Protein AF-0000000084346902 (afdb_homodimer)

Solvent-accessible surface area (backbone atoms only — not comparable to full-atom values): 10549 Å² total; per-residue (Å²): 130,85,75,79,67,75,72,71,77,75,80,56,71,73,58,71,68,55,58,54,92,77,58,87,75,77,81,64,86,83,64,49,58,59,56,34,37,52,50,20,46,51,29,42,52,50,26,44,55,51,41,53,58,50,30,73,76,42,55,73,70,57,20,53,52,44,49,55,30,43,53,30,46,51,52,21,38,53,28,43,49,53,45,36,40,68,70,54,59,76,126,131,84,76,78,68,75,71,70,78,73,79,55,71,74,57,70,66,57,58,53,92,77,60,87,76,76,81,65,87,83,64,49,59,59,58,33,36,52,50,22,45,51,29,42,52,50,24,44,56,51,42,54,58,50,31,74,76,42,56,73,70,56,19,54,53,45,50,56,29,44,52,29,47,52,53,21,38,56,29,42,49,52,44,37,41,68,71,54,59,77,126

Nearest PDB structures (foldseek):
  3stq-assembly2_F  TM=8.488E-01  e=1.032E+00  Pseudomonas aeruginosa
  8jxk-assembly1_F-2  TM=8.837E-01  e=1.488E+00  Mycobacterium tuberculosis H37Rv
  5ako-assembly1_A  TM=8.312E-01  e=1.400E+00  Pseudomonas aeruginosa
  8q0e-assembly1_A  TM=8.958E-01  e=6.064E+00  Trypanosoma brucei brucei
  5lbh-assembly1_A  TM=7.006E-01  e=3.097E+00  Helicobacter cinaedi

Sequence (182 aa):
MKKVTPNPPSFHSDDLSQTSPNLIFTVRPGLSTEAALSNASEMLESATVCAYDCAEHLDGSGRKQVLAVVQMIEIAQLLVNEALNRECPVAMKKVTPNPPSFHSDDLSQTSPNLIFTVRPGLSTEAALSNASEMLESATVCAYDCAEHLDGSGRKQVLAVVQMIEIAQLLVNEALNRECPVA

Structure (mmCIF, N/CA/C/O backbone):
data_AF-0000000084346902-model_v1
#
loop_
_entity.id
_entity.type
_entity.pdbx_description
1 polymer 'DUF3077 domain-containing protein'
#
loop_
_atom_site.group_PDB
_atom_site.id
_atom_site.type_symbol
_atom_site.label_atom_id
_atom_site.label_alt_id
_atom_site.label_comp_id
_atom_site.label_asym_id
_atom_site.label_entity_id
_atom_site.label_seq_id
_atom_site.pdbx_PDB_ins_code
_atom_site.Cartn_x
_atom_site.Cartn_y
_atom_site.Cartn_z
_atom_site.occupancy
_atom_site.B_iso_or_equiv
_atom_site.auth_seq_id
_atom_site.auth_comp_id
_atom_site.auth_asym_id
_atom_site.auth_atom_id
_atom_site.pdbx_PDB_model_num
ATOM 1 N N . MET A 1 1 ? -27.656 -18.672 38.844 1 32.78 1 MET A N 1
ATOM 2 C CA . MET A 1 1 ? -26.281 -18.219 38.688 1 32.78 1 MET A CA 1
ATOM 3 C C . MET A 1 1 ? -26.016 -17.734 37.281 1 32.78 1 MET A C 1
ATOM 5 O O . MET A 1 1 ? -26.219 -18.469 36.312 1 32.78 1 MET A O 1
ATOM 9 N N . LYS A 1 2 ? -26.297 -16.406 37.031 1 39.94 2 LYS A N 1
ATOM 10 C CA . LYS A 1 2 ? -26.109 -15.742 35.719 1 39.94 2 LYS A CA 1
ATOM 11 C C . LYS A 1 2 ? -24.688 -15.945 35.219 1 39.94 2 LYS A C 1
ATOM 13 O O . LYS A 1 2 ? -23.719 -15.625 35.906 1 39.94 2 LYS A O 1
ATOM 18 N N . LYS A 1 3 ? -24.453 -16.906 34.406 1 39.38 3 LYS A N 1
ATOM 19 C CA . LYS A 1 3 ? -23.188 -17.234 33.75 1 39.38 3 LYS A CA 1
ATOM 20 C C . LYS A 1 3 ? -22.562 -16 33.094 1 39.38 3 LYS A C 1
ATOM 22 O O . LYS A 1 3 ? -23.172 -15.383 32.219 1 39.38 3 LYS A O 1
ATOM 27 N N . VAL A 1 4 ? -21.797 -15.062 33.812 1 45.84 4 VAL A N 1
ATOM 28 C CA . VAL A 1 4 ? -21.031 -13.953 33.25 1 45.84 4 VAL A CA 1
ATOM 29 C C . VAL A 1 4 ? -20.25 -14.422 32.031 1 45.84 4 VAL A C 1
ATOM 31 O O . VAL A 1 4 ? -19.422 -15.328 32.125 1 45.84 4 VAL A O 1
ATOM 34 N N . THR A 1 5 ? -20.875 -14.516 30.906 1 44.19 5 THR A N 1
ATOM 35 C CA . THR A 1 5 ? -20.203 -14.797 29.641 1 44.19 5 THR A CA 1
ATOM 36 C C . THR A 1 5 ? -18.969 -13.898 29.469 1 44.19 5 THR A C 1
ATOM 38 O O . THR A 1 5 ? -19.031 -12.695 29.75 1 44.19 5 THR A O 1
ATOM 41 N N . PRO A 1 6 ? -17.797 -14.383 29.656 1 41.03 6 PRO A N 1
ATOM 42 C CA . PRO A 1 6 ? -16.562 -13.617 29.469 1 41.03 6 PRO A CA 1
ATOM 43 C C . PRO A 1 6 ? -16.609 -12.711 28.234 1 41.03 6 PRO A C 1
ATOM 45 O O . PRO A 1 6 ? -17.297 -13.031 27.266 1 41.03 6 PRO A O 1
ATOM 48 N N . ASN A 1 7 ? -16.891 -11.359 28.484 1 44.03 7 ASN A N 1
ATOM 49 C CA . ASN A 1 7 ? -16.828 -10.414 27.375 1 44.03 7 ASN A CA 1
ATOM 50 C C . ASN A 1 7 ? -15.719 -10.781 26.391 1 44.03 7 ASN A C 1
ATOM 52 O O . ASN A 1 7 ? -14.633 -11.211 26.797 1 44.03 7 ASN A O 1
ATOM 56 N N . PRO A 1 8 ? -15.961 -11.195 25.188 1 45.22 8 PRO A N 1
ATOM 57 C CA . PRO A 1 8 ? -14.906 -11.484 24.203 1 45.22 8 PRO A CA 1
ATOM 58 C C . PRO A 1 8 ? -13.727 -10.516 24.312 1 45.22 8 PRO A C 1
ATOM 60 O O .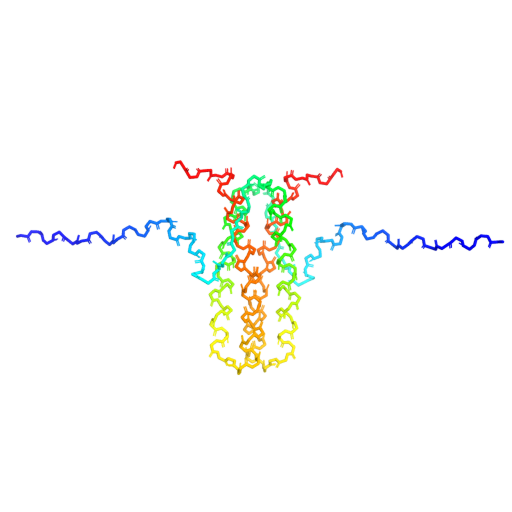 PRO A 1 8 ? -13.891 -9.383 24.781 1 45.22 8 PRO A O 1
ATOM 63 N N . PRO A 1 9 ? -12.477 -10.961 24.5 1 40.44 9 PRO A N 1
ATOM 64 C CA . PRO A 1 9 ? -11.359 -10.023 24.562 1 40.44 9 PRO A CA 1
ATOM 65 C C . PRO A 1 9 ? -11.555 -8.805 23.672 1 40.44 9 PRO A C 1
ATOM 67 O O . PRO A 1 9 ? -12.242 -8.891 22.641 1 40.44 9 PRO A O 1
ATOM 70 N N . SER A 1 10 ? -11.758 -7.672 24.141 1 37.88 10 SER A N 1
ATOM 71 C CA . SER A 1 10 ? -11.711 -6.43 23.359 1 37.88 10 SER A CA 1
ATOM 72 C C . SER A 1 10 ? -10.609 -6.477 22.312 1 37.88 10 SER A C 1
ATOM 74 O O . SER A 1 10 ? -9.445 -6.723 22.641 1 37.88 10 SER A O 1
ATOM 76 N N . PHE A 1 11 ? -10.852 -7.016 21.156 1 35.78 11 PHE A N 1
ATOM 77 C CA . PHE A 1 11 ? -9.922 -6.73 20.062 1 35.78 11 PHE A CA 1
ATOM 78 C C . PHE A 1 11 ? -9.367 -5.316 20.188 1 35.78 11 PHE A C 1
ATOM 80 O O . PHE A 1 11 ? -10.07 -4.344 19.891 1 35.78 11 PHE A O 1
ATOM 87 N N . HIS A 1 12 ? -8.75 -4.957 21.266 1 36.78 12 HIS A N 1
ATOM 88 C CA . HIS A 1 12 ? -8.055 -3.674 21.281 1 36.78 12 HIS A CA 1
ATOM 89 C C . HIS A 1 12 ? -7.395 -3.402 19.922 1 36.78 12 HIS A C 1
ATOM 91 O O . HIS A 1 12 ? -6.832 -4.312 19.312 1 36.78 12 HIS A O 1
ATOM 97 N N . SER A 1 13 ? -7.898 -2.449 19.188 1 38.12 13 SER A N 1
ATOM 98 C CA . SER A 1 13 ? -7.383 -1.781 18 1 38.12 13 SER A CA 1
ATOM 99 C C . SER A 1 13 ? -5.859 -1.721 18.016 1 38.12 13 SER A C 1
ATOM 101 O O . SER A 1 13 ? -5.246 -1.217 17.062 1 38.12 13 SER A O 1
ATOM 103 N N . ASP A 1 14 ? -5.328 -1.765 19.203 1 39.88 14 ASP A N 1
ATOM 104 C CA . ASP A 1 14 ? -3.869 -1.688 19.219 1 39.88 14 ASP A CA 1
ATOM 105 C C . ASP A 1 14 ? -3.254 -2.77 18.328 1 39.88 14 ASP A C 1
ATOM 107 O O . ASP A 1 14 ? -2.055 -2.736 18.047 1 39.88 14 ASP A O 1
ATOM 111 N N . ASP A 1 15 ? -3.891 -3.9 18.203 1 39.41 15 ASP A N 1
ATOM 112 C CA . ASP A 1 15 ? -3.35 -5.02 17.438 1 39.41 15 ASP A CA 1
ATOM 113 C C . ASP A 1 15 ? -3.316 -4.695 15.945 1 39.41 15 ASP A C 1
ATOM 115 O O . ASP A 1 15 ? -2.949 -5.547 15.133 1 39.41 15 ASP A O 1
ATOM 119 N N . LEU A 1 16 ? -4.098 -3.768 15.555 1 39.81 16 LEU A N 1
ATOM 120 C CA . LEU A 1 16 ? -4.047 -3.459 14.133 1 39.81 16 LEU A CA 1
ATOM 121 C C . LEU A 1 16 ? -2.646 -3.018 13.719 1 39.81 16 LEU A C 1
ATOM 123 O O . LEU A 1 16 ? -2.393 -2.756 12.539 1 39.81 16 LEU A O 1
ATOM 127 N N . SER A 1 17 ? -1.958 -2.404 14.703 1 44.69 17 SER A N 1
ATOM 128 C CA . SER A 1 17 ? -0.593 -2.152 14.242 1 44.69 17 SER A CA 1
ATOM 129 C C . SER A 1 17 ? 0.118 -3.453 13.891 1 44.69 17 SER A C 1
ATOM 131 O O . SER A 1 17 ? 1.095 -3.832 14.539 1 44.69 17 SER A O 1
ATOM 133 N N . GLN A 1 18 ? -0.711 -4.527 13.773 1 44.19 18 GLN A N 1
ATOM 134 C CA . GLN A 1 18 ? -0.065 -5.824 13.625 1 44.19 18 GLN A CA 1
ATOM 135 C C . GLN A 1 18 ? 0.972 -5.801 12.508 1 44.19 18 GLN A C 1
ATOM 137 O O . GLN A 1 18 ? 0.625 -5.898 11.328 1 44.19 18 GLN A O 1
ATOM 142 N N . THR A 1 19 ? 1.859 -4.883 12.609 1 49.59 19 THR A N 1
ATOM 143 C CA . THR A 1 19 ? 3.012 -5.16 11.758 1 49.59 19 THR A CA 1
ATOM 144 C C . THR A 1 19 ? 3.303 -6.656 11.711 1 49.59 19 THR A C 1
ATOM 146 O O . THR A 1 19 ? 3.047 -7.375 12.68 1 49.59 19 THR A O 1
ATOM 149 N N . SER A 1 20 ? 3.1 -7.203 10.648 1 55.97 20 SER A N 1
ATOM 150 C CA . SER A 1 20 ? 3.545 -8.586 10.508 1 55.97 20 SER A CA 1
ATOM 151 C C . SER A 1 20 ? 4.766 -8.859 11.383 1 55.97 20 SER A C 1
ATOM 153 O O . SER A 1 20 ? 5.703 -8.062 11.422 1 55.97 20 SER A O 1
ATOM 155 N N . PRO A 1 21 ? 4.586 -9.734 12.297 1 56.31 21 PRO A N 1
ATOM 156 C CA . PRO A 1 21 ? 5.754 -10.102 13.109 1 56.31 21 PRO A CA 1
ATOM 157 C C . PRO A 1 21 ? 7.035 -10.188 12.281 1 56.31 21 PRO A C 1
ATOM 159 O O . PRO A 1 21 ? 8.133 -10.156 12.844 1 56.31 21 PRO A O 1
ATOM 162 N N . ASN A 1 22 ? 6.828 -10.164 10.984 1 62 22 ASN A N 1
ATOM 163 C CA . ASN A 1 22 ? 8.008 -10.305 10.141 1 62 22 ASN A CA 1
ATOM 164 C C . ASN A 1 22 ? 8.57 -8.953 9.719 1 62 22 ASN A C 1
ATOM 166 O O . ASN A 1 22 ? 9.656 -8.875 9.148 1 62 22 ASN A O 1
ATOM 170 N N . LEU A 1 23 ? 7.848 -8.023 9.977 1 68.5 23 LEU A N 1
ATOM 171 C CA . LEU A 1 23 ? 8.391 -6.719 9.617 1 68.5 23 LEU A CA 1
ATOM 172 C C . LEU A 1 23 ? 9.391 -6.234 10.664 1 68.5 23 LEU A C 1
ATOM 174 O O . LEU A 1 23 ? 9.039 -6.09 11.836 1 68.5 23 LEU A O 1
ATOM 178 N N . ILE A 1 24 ? 10.695 -6.141 10.25 1 73.38 24 ILE A N 1
ATOM 179 C CA . ILE A 1 24 ? 11.766 -5.789 11.18 1 73.38 24 ILE A CA 1
ATOM 180 C C . ILE A 1 24 ? 12.039 -4.289 11.102 1 73.38 24 ILE A C 1
ATOM 182 O O . ILE A 1 24 ? 12.867 -3.766 11.852 1 73.38 24 ILE A O 1
ATOM 186 N N . PHE A 1 25 ? 11.234 -3.652 10.234 1 79.81 25 PHE A N 1
ATOM 187 C CA . PHE A 1 25 ? 11.523 -2.238 10.016 1 79.81 25 PHE A CA 1
ATOM 188 C C . PHE A 1 25 ? 10.602 -1.366 10.859 1 79.81 25 PHE A C 1
ATOM 190 O O . PHE A 1 25 ? 9.453 -1.729 11.109 1 79.81 25 PHE A O 1
ATOM 197 N N . THR A 1 26 ? 11.125 -0.223 11.375 1 87.5 26 THR A N 1
ATOM 198 C CA . THR A 1 26 ? 10.344 0.806 12.047 1 87.5 26 THR A CA 1
ATOM 199 C C . THR A 1 26 ? 10.523 2.158 11.359 1 87.5 26 THR A C 1
ATOM 201 O O . THR A 1 26 ? 11.492 2.363 10.625 1 87.5 26 THR A O 1
ATOM 204 N N . VAL A 1 27 ? 9.523 2.936 11.672 1 92.06 27 VAL A N 1
ATOM 205 C CA . VAL A 1 27 ? 9.633 4.281 11.125 1 92.06 27 VAL A CA 1
ATOM 206 C C . VAL A 1 27 ? 10.578 5.117 11.984 1 92.06 27 VAL A C 1
ATOM 208 O O . VAL A 1 27 ? 10.453 5.137 13.211 1 92.06 27 VAL A O 1
ATOM 211 N N . ARG A 1 28 ? 11.547 5.738 11.328 1 91 28 ARG A N 1
ATOM 212 C CA . ARG A 1 28 ? 12.477 6.605 12.039 1 91 28 ARG A CA 1
ATOM 213 C C . ARG A 1 28 ? 11.734 7.699 12.797 1 91 28 ARG A C 1
ATOM 215 O O . ARG A 1 28 ? 10.859 8.367 12.242 1 91 28 ARG A O 1
ATOM 222 N N . PRO A 1 29 ? 12.219 7.898 14.047 1 90.25 29 PRO A N 1
ATOM 223 C CA . PRO A 1 29 ? 11.602 9.008 14.789 1 90.25 29 PRO A CA 1
ATOM 224 C C . PRO A 1 29 ? 11.844 10.359 14.125 1 90.25 29 PRO A C 1
ATOM 226 O O . PRO A 1 29 ? 12.922 10.609 13.594 1 90.25 29 PRO A O 1
ATOM 229 N N . GLY A 1 30 ? 10.852 11.227 14.07 1 91.38 30 GLY A N 1
ATOM 230 C CA . GLY A 1 30 ? 11 12.57 13.531 1 91.38 30 GLY A CA 1
ATOM 231 C C . GLY A 1 30 ? 10.773 12.641 12.031 1 91.38 30 GLY A C 1
ATOM 232 O O . GLY A 1 30 ? 10.906 13.703 11.43 1 91.38 30 GLY A O 1
ATOM 233 N N . LEU A 1 31 ? 10.602 11.539 11.461 1 94.81 31 LEU A N 1
ATOM 234 C CA . LEU A 1 31 ? 10.281 11.555 10.039 1 94.81 31 LEU A CA 1
ATOM 235 C C . LEU A 1 31 ? 9.078 12.453 9.766 1 94.81 31 LEU A C 1
ATOM 237 O O . LEU A 1 31 ? 8.055 12.352 10.445 1 94.81 31 LEU A O 1
ATOM 241 N N . SER A 1 32 ? 9.234 13.352 8.828 1 95.06 32 SER A N 1
ATOM 242 C CA . SER A 1 32 ? 8.109 14.219 8.5 1 95.06 32 SER A CA 1
ATOM 243 C C . SER A 1 32 ? 6.984 13.445 7.82 1 95.06 32 SER A C 1
ATOM 245 O O . SER A 1 32 ? 7.219 12.375 7.242 1 95.06 32 SE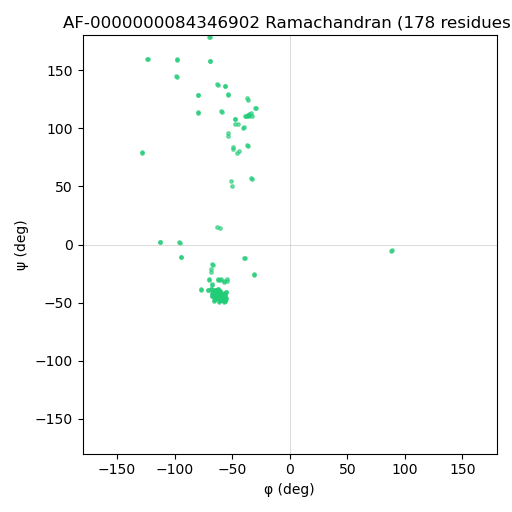R A O 1
ATOM 247 N N . THR A 1 33 ? 5.805 13.883 7.84 1 95.44 33 THR A N 1
ATOM 248 C CA . THR A 1 33 ? 4.66 13.273 7.176 1 95.44 33 THR A CA 1
ATOM 249 C C . THR A 1 33 ? 4.883 13.211 5.664 1 95.44 33 THR A C 1
ATOM 251 O O . THR A 1 33 ? 4.566 12.203 5.027 1 95.44 33 THR A O 1
ATOM 254 N N . GLU A 1 34 ? 5.406 14.281 5.129 1 96.25 34 GLU A N 1
ATOM 255 C CA . GLU A 1 34 ? 5.711 14.312 3.699 1 96.25 34 GLU A CA 1
ATOM 256 C C . GLU A 1 34 ? 6.668 13.188 3.314 1 96.25 34 GLU A C 1
ATOM 258 O O . GLU A 1 34 ? 6.441 12.484 2.328 1 96.25 34 GLU A O 1
ATOM 263 N N . ALA A 1 35 ? 7.695 13.023 4.051 1 96.81 35 ALA A N 1
ATOM 264 C CA . ALA A 1 35 ? 8.672 11.969 3.779 1 96.81 35 ALA A CA 1
ATOM 265 C C . ALA A 1 35 ? 8.047 10.586 3.932 1 96.81 35 ALA A C 1
ATOM 267 O O . ALA A 1 35 ? 8.312 9.688 3.135 1 96.81 35 ALA A O 1
ATOM 268 N N . ALA A 1 36 ? 7.27 10.375 4.938 1 97.56 36 ALA A N 1
ATOM 269 C CA . ALA A 1 36 ? 6.586 9.094 5.152 1 97.56 36 ALA A CA 1
ATOM 270 C C . ALA A 1 36 ? 5.695 8.742 3.963 1 97.56 36 ALA A C 1
ATOM 272 O O . ALA A 1 36 ? 5.781 7.641 3.42 1 97.56 36 ALA A O 1
ATOM 273 N N . LEU A 1 37 ? 4.91 9.734 3.539 1 98.19 37 LEU A N 1
ATOM 274 C CA . LEU A 1 37 ? 3.963 9.492 2.457 1 98.19 37 LEU A CA 1
ATOM 275 C C . LEU A 1 37 ? 4.688 9.328 1.124 1 98.19 37 LEU A C 1
ATOM 277 O O . LEU A 1 37 ? 4.27 8.531 0.28 1 98.19 37 LEU A O 1
ATOM 281 N N . SER A 1 38 ? 5.723 10.109 0.872 1 97.69 38 SER A N 1
ATOM 282 C CA . SER A 1 38 ? 6.516 9.969 -0.346 1 97.69 38 SER A CA 1
ATOM 283 C C . SER A 1 38 ? 7.16 8.594 -0.437 1 97.69 38 SER A C 1
ATOM 285 O O . SER A 1 38 ? 7.137 7.957 -1.493 1 97.69 38 SER A O 1
ATOM 287 N N . ASN A 1 39 ? 7.77 8.141 0.69 1 97.75 39 ASN A N 1
ATOM 288 C CA . ASN A 1 39 ? 8.367 6.809 0.715 1 97.75 39 ASN A CA 1
ATOM 289 C C . ASN A 1 39 ? 7.316 5.719 0.543 1 97.75 39 ASN A C 1
ATOM 291 O O . ASN A 1 39 ? 7.555 4.719 -0.137 1 97.75 39 ASN A O 1
ATOM 295 N N . ALA A 1 40 ? 6.156 5.879 1.205 1 98.38 40 ALA A N 1
ATOM 296 C CA . ALA A 1 40 ? 5.07 4.926 1.007 1 98.38 40 ALA A CA 1
ATOM 297 C C . ALA A 1 40 ? 4.688 4.828 -0.468 1 98.38 40 ALA A C 1
ATOM 299 O O . ALA A 1 40 ? 4.535 3.729 -1.004 1 98.38 40 ALA A O 1
ATOM 300 N N . SER A 1 41 ? 4.492 5.941 -1.152 1 98.19 41 SER A N 1
ATOM 301 C CA . SER A 1 41 ? 4.16 5.98 -2.572 1 98.19 41 SER A CA 1
ATOM 302 C C . SER A 1 41 ? 5.199 5.238 -3.406 1 98.19 41 SER A C 1
ATOM 304 O O . SER A 1 41 ? 4.848 4.473 -4.309 1 98.19 41 SER A O 1
ATOM 306 N N . GLU A 1 42 ? 6.473 5.445 -3.115 1 98.38 42 GLU A N 1
ATOM 307 C CA . GLU A 1 42 ? 7.551 4.773 -3.83 1 98.38 42 GLU A CA 1
ATOM 308 C C . GLU A 1 42 ? 7.504 3.266 -3.611 1 98.38 42 GLU A C 1
ATOM 310 O O . GLU A 1 42 ? 7.727 2.49 -4.543 1 98.38 42 GLU A O 1
ATOM 315 N N . MET A 1 43 ? 7.266 2.838 -2.354 1 97.81 43 MET A N 1
ATOM 316 C CA . MET A 1 43 ? 7.152 1.412 -2.057 1 97.81 43 MET A CA 1
ATOM 317 C C . MET A 1 43 ? 5.98 0.79 -2.807 1 97.81 43 MET A C 1
ATOM 319 O O . MET A 1 43 ? 6.086 -0.327 -3.316 1 97.81 43 MET A O 1
ATOM 323 N N . LEU A 1 44 ? 4.852 1.495 -2.889 1 98.5 44 LEU A N 1
ATOM 324 C CA . LEU A 1 44 ? 3.67 0.989 -3.58 1 98.5 44 LEU A CA 1
ATOM 325 C C . LEU A 1 44 ? 3.916 0.898 -5.082 1 98.5 44 LEU A C 1
ATOM 327 O O . LEU A 1 44 ? 3.49 -0.061 -5.73 1 98.5 44 LEU A O 1
ATOM 331 N N . GLU A 1 45 ? 4.645 1.877 -5.656 1 97.94 45 GLU A N 1
ATOM 332 C CA . GLU A 1 45 ? 5.035 1.814 -7.062 1 97.94 45 GLU A CA 1
ATOM 333 C C . GLU A 1 45 ? 5.902 0.588 -7.34 1 97.94 45 GLU A C 1
ATOM 335 O O . GLU A 1 45 ? 5.668 -0.135 -8.312 1 97.94 45 GLU A O 1
ATOM 340 N N . SER A 1 46 ? 6.871 0.43 -6.48 1 98.38 46 SER A N 1
ATOM 341 C CA . SER A 1 46 ? 7.758 -0.72 -6.621 1 98.38 46 SER A CA 1
ATOM 342 C C . SER A 1 46 ? 6.988 -2.031 -6.492 1 98.38 46 SER A C 1
ATOM 344 O O . SER A 1 46 ? 7.199 -2.959 -7.273 1 98.38 46 SER A O 1
ATOM 346 N N . ALA A 1 47 ? 6.105 -2.145 -5.484 1 98.19 47 ALA A N 1
ATOM 347 C CA . ALA A 1 47 ? 5.293 -3.342 -5.289 1 98.19 47 ALA A CA 1
ATOM 348 C C . ALA A 1 47 ? 4.457 -3.648 -6.527 1 98.19 47 ALA A C 1
ATOM 350 O O . ALA A 1 47 ? 4.34 -4.809 -6.934 1 98.19 47 ALA A O 1
ATOM 351 N N . THR A 1 48 ? 3.865 -2.605 -7.141 1 97.25 48 THR A N 1
ATOM 352 C CA . THR A 1 48 ? 3.045 -2.752 -8.336 1 97.25 48 THR A CA 1
ATOM 353 C C . THR A 1 48 ? 3.865 -3.326 -9.492 1 97.25 48 THR A C 1
ATOM 355 O O . THR A 1 48 ? 3.455 -4.297 -10.125 1 97.25 48 THR A O 1
ATOM 358 N N . VAL A 1 49 ? 5.039 -2.729 -9.719 1 97.38 49 VAL A N 1
ATOM 359 C CA . VAL A 1 49 ? 5.91 -3.189 -10.789 1 97.38 49 VAL A CA 1
ATOM 360 C C . VAL A 1 49 ? 6.289 -4.648 -10.562 1 97.38 49 VAL A C 1
ATOM 362 O O . VAL A 1 49 ? 6.199 -5.473 -11.469 1 97.38 49 VAL A O 1
ATOM 365 N N . CYS A 1 50 ? 6.68 -5.023 -9.367 1 97.75 50 CYS A N 1
ATOM 366 C CA . CYS A 1 50 ? 7.102 -6.379 -9.039 1 97.75 50 CYS A CA 1
ATOM 367 C C . CYS A 1 50 ? 5.945 -7.359 -9.18 1 97.75 50 CYS A C 1
ATOM 369 O O . CYS A 1 50 ? 6.133 -8.477 -9.664 1 97.75 50 CYS A O 1
ATOM 371 N N . ALA A 1 51 ? 4.766 -6.988 -8.742 1 97.69 51 ALA A N 1
ATOM 372 C CA . ALA A 1 51 ? 3.607 -7.879 -8.805 1 97.69 51 ALA A CA 1
ATOM 373 C C . ALA A 1 51 ? 3.197 -8.141 -10.258 1 97.69 51 ALA A C 1
ATOM 375 O O . ALA A 1 51 ? 2.828 -9.266 -10.609 1 97.69 51 ALA A O 1
ATOM 376 N N . TYR A 1 52 ? 3.225 -7.062 -11.086 1 95.75 52 TYR A N 1
ATOM 377 C CA . TYR A 1 52 ? 2.955 -7.27 -12.5 1 95.75 52 TYR A CA 1
ATOM 378 C C . TYR A 1 52 ? 3.949 -8.258 -13.109 1 95.75 52 TYR A C 1
ATOM 380 O O . TYR A 1 52 ? 3.566 -9.133 -13.883 1 95.75 52 TYR A O 1
ATOM 388 N N . ASP A 1 53 ? 5.207 -8.078 -12.805 1 96.44 53 ASP A N 1
ATOM 389 C CA . ASP A 1 53 ? 6.23 -9 -13.281 1 96.44 53 ASP A CA 1
ATOM 390 C C . ASP A 1 53 ? 5.934 -10.43 -12.836 1 96.44 53 ASP A C 1
ATOM 392 O O . ASP A 1 53 ? 6.105 -11.375 -13.609 1 96.44 53 ASP A O 1
ATOM 396 N N . CYS A 1 54 ? 5.551 -10.633 -11.578 1 95.81 54 CYS A N 1
ATOM 397 C CA . CYS A 1 54 ? 5.164 -11.945 -11.07 1 95.81 54 CYS A CA 1
ATOM 398 C C . CYS A 1 54 ? 4.012 -12.523 -11.883 1 95.81 54 CYS A C 1
ATOM 400 O O . CYS A 1 54 ? 4.047 -13.695 -12.273 1 95.81 54 CYS A O 1
ATOM 402 N N . ALA A 1 55 ? 2.998 -11.703 -12.086 1 95.75 55 ALA A N 1
ATOM 403 C CA . ALA A 1 55 ? 1.79 -12.141 -12.781 1 95.75 55 ALA A CA 1
ATOM 404 C C . ALA A 1 55 ? 2.121 -12.672 -14.172 1 95.75 55 ALA A C 1
ATOM 406 O O . ALA A 1 55 ? 1.462 -13.594 -14.656 1 95.75 55 ALA A O 1
ATOM 407 N N . GLU A 1 56 ? 3.18 -12.117 -14.82 1 94.94 56 GLU A N 1
ATOM 408 C CA . GLU A 1 56 ? 3.564 -12.5 -16.172 1 94.94 56 GLU A CA 1
ATOM 409 C C . GLU A 1 56 ? 4.082 -13.938 -16.219 1 94.94 56 GLU A C 1
ATOM 411 O O . GLU A 1 56 ? 4.105 -14.562 -17.281 1 94.94 56 GLU A O 1
ATOM 416 N N . HIS A 1 57 ? 4.461 -14.562 -15.109 1 92.69 57 HIS A N 1
ATOM 417 C CA . HIS A 1 57 ? 5.098 -15.875 -15.078 1 92.69 57 HIS A CA 1
ATOM 418 C C . HIS A 1 57 ? 4.188 -16.906 -14.43 1 92.69 57 HIS A C 1
ATOM 420 O O . HIS A 1 57 ? 4.605 -18.047 -14.195 1 92.69 57 HIS A O 1
ATOM 426 N N . LEU A 1 58 ? 3.031 -16.562 -14.047 1 92.69 58 LEU A N 1
ATOM 427 C CA . LEU A 1 58 ? 2.092 -17.469 -13.391 1 92.69 58 LEU A CA 1
ATOM 428 C C . LEU A 1 58 ? 1.082 -18.016 -14.391 1 92.69 58 LEU A C 1
ATOM 430 O O . LEU A 1 58 ? 0.918 -17.469 -15.484 1 92.69 58 LEU A O 1
ATOM 434 N N . ASP A 1 59 ? 0.451 -19.172 -14.023 1 90.69 59 ASP A N 1
ATOM 435 C CA . ASP A 1 59 ? -0.637 -19.672 -14.852 1 90.69 59 ASP A CA 1
ATOM 436 C C . ASP A 1 59 ? -1.867 -18.781 -14.758 1 90.69 59 ASP A C 1
ATOM 438 O O . ASP A 1 59 ? -1.83 -17.734 -14.109 1 90.69 59 ASP A O 1
ATOM 442 N N . GLY A 1 60 ? -2.883 -19.109 -15.461 1 92 60 GLY A N 1
ATOM 443 C CA . GLY A 1 60 ? -4.062 -18.25 -15.539 1 92 60 GLY A CA 1
ATOM 444 C C . GLY A 1 60 ? -4.66 -17.938 -14.18 1 92 60 GLY A C 1
ATOM 445 O O . GLY A 1 60 ? -4.977 -16.781 -13.883 1 92 60 GLY A O 1
ATOM 446 N N . SER A 1 61 ? -4.82 -19.031 -13.312 1 90.56 61 SER A N 1
ATOM 447 C CA . SER A 1 61 ? -5.43 -18.828 -12 1 90.56 61 SER A CA 1
ATOM 448 C C . SER A 1 61 ? -4.543 -17.953 -11.117 1 90.56 61 SER A C 1
ATOM 450 O O . SER A 1 61 ? -5.02 -17 -10.5 1 90.56 61 SER A O 1
ATOM 452 N N . GLY A 1 62 ? -3.256 -18.344 -11.102 1 91.75 62 GLY A N 1
ATOM 453 C CA . GLY A 1 62 ? -2.316 -17.562 -10.312 1 91.75 62 GLY A CA 1
ATOM 454 C C . GLY A 1 62 ? -2.182 -16.125 -10.781 1 91.75 62 GLY A C 1
ATOM 455 O O . GLY A 1 62 ? -2.113 -15.203 -9.977 1 91.75 62 GLY A O 1
ATOM 456 N N . ARG A 1 63 ? -2.178 -15.953 -12.086 1 94.38 63 ARG A N 1
ATOM 457 C CA . ARG A 1 63 ? -2.088 -14.617 -12.68 1 94.38 63 ARG A CA 1
ATOM 458 C C . ARG A 1 63 ? -3.266 -13.75 -12.25 1 94.38 63 ARG A C 1
ATOM 460 O O . ARG A 1 63 ? -3.08 -12.594 -11.852 1 94.38 63 ARG A O 1
ATOM 467 N N . LYS A 1 64 ? -4.492 -14.258 -12.266 1 95 64 LYS A N 1
ATOM 468 C CA . LYS A 1 64 ? -5.699 -13.531 -11.883 1 95 64 LYS A CA 1
ATOM 469 C C . LYS A 1 64 ? -5.652 -13.133 -10.406 1 95 64 LYS A C 1
ATOM 471 O O . LYS A 1 64 ? -6.059 -12.023 -10.047 1 95 64 LYS A O 1
ATOM 476 N N . GLN A 1 65 ? -5.133 -14.078 -9.602 1 95.56 65 GLN A N 1
ATOM 477 C CA . GLN A 1 65 ? -5.055 -13.812 -8.172 1 95.56 65 GLN A CA 1
ATOM 478 C C . GLN A 1 65 ? -4.07 -12.688 -7.875 1 95.56 65 GLN A C 1
ATOM 480 O O . GLN A 1 65 ? -4.367 -11.781 -7.086 1 95.56 65 GLN A O 1
ATOM 485 N N . VAL A 1 66 ? -2.941 -12.727 -8.508 1 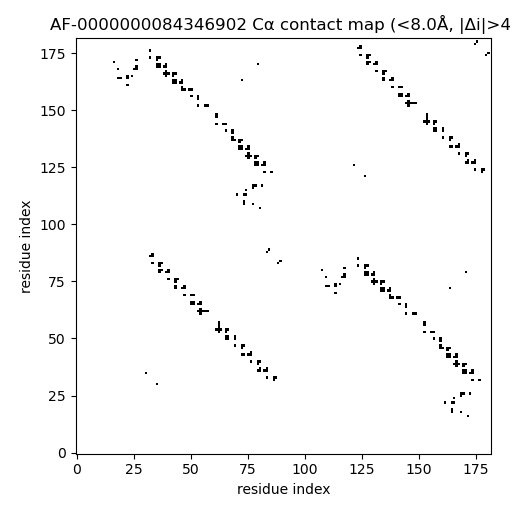96.94 66 VAL A N 1
ATOM 486 C CA . VAL A 1 66 ? -1.934 -11.695 -8.273 1 96.94 66 VAL A CA 1
ATOM 487 C C . VAL A 1 66 ? -2.432 -10.359 -8.812 1 96.94 66 VAL A C 1
ATOM 489 O O . VAL A 1 66 ? -2.193 -9.312 -8.203 1 96.94 66 VAL A O 1
ATOM 492 N N . LEU A 1 67 ? -3.199 -10.352 -9.906 1 96.19 67 LEU A N 1
ATOM 493 C CA . LEU A 1 67 ? -3.725 -9.117 -10.477 1 96.19 67 LEU A CA 1
ATOM 494 C C . LEU A 1 67 ? -4.793 -8.508 -9.57 1 96.19 67 LEU A C 1
ATOM 496 O O . LEU A 1 67 ? -4.941 -7.289 -9.508 1 96.19 67 LEU A O 1
ATOM 500 N N . ALA A 1 68 ? -5.516 -9.328 -8.836 1 96.19 68 ALA A N 1
ATOM 501 C CA . ALA A 1 68 ? -6.457 -8.828 -7.836 1 96.19 68 ALA A CA 1
ATOM 502 C C . ALA A 1 68 ? -5.727 -8.078 -6.727 1 96.19 68 ALA A C 1
ATOM 504 O O . ALA A 1 68 ? -6.207 -7.047 -6.242 1 96.19 68 ALA A O 1
ATOM 505 N N . VAL A 1 69 ? -4.57 -8.578 -6.316 1 97.88 69 VAL A N 1
ATOM 506 C CA . VAL A 1 69 ? -3.73 -7.918 -5.32 1 97.88 69 VAL A CA 1
ATOM 507 C C . VAL A 1 69 ? -3.248 -6.574 -5.859 1 97.88 69 VAL A C 1
ATOM 509 O O . VAL A 1 69 ? -3.291 -5.562 -5.152 1 97.88 69 VAL A O 1
ATOM 512 N N . VAL A 1 70 ? -2.871 -6.547 -7.113 1 97.38 70 VAL A N 1
ATOM 513 C CA . VAL A 1 70 ? -2.375 -5.328 -7.742 1 97.38 70 VAL A CA 1
ATOM 514 C C . VAL A 1 70 ? -3.453 -4.246 -7.695 1 97.38 70 VAL A C 1
ATOM 516 O O . VAL A 1 70 ? -3.154 -3.076 -7.441 1 97.38 70 VAL A O 1
ATOM 519 N N . GLN A 1 71 ? -4.652 -4.617 -7.914 1 95.88 71 GLN A N 1
ATOM 520 C CA . GLN A 1 71 ? -5.746 -3.65 -7.887 1 95.88 71 GLN A CA 1
ATOM 521 C C . GLN A 1 71 ? -5.855 -2.98 -6.52 1 95.88 71 GLN A C 1
ATOM 523 O O . GLN A 1 71 ? -6.051 -1.767 -6.434 1 95.88 71 GLN A O 1
ATOM 528 N N . MET A 1 72 ? -5.711 -3.717 -5.496 1 97.06 72 MET A N 1
ATOM 529 C CA . MET A 1 72 ? -5.773 -3.174 -4.141 1 97.06 72 MET A CA 1
ATOM 530 C C . MET A 1 72 ? -4.605 -2.229 -3.879 1 97.06 72 MET A C 1
ATOM 532 O O . MET A 1 72 ? -4.777 -1.181 -3.254 1 97.06 72 MET A O 1
ATOM 536 N N . ILE A 1 73 ? -3.416 -2.607 -4.344 1 98.25 73 ILE A N 1
ATOM 537 C CA . ILE A 1 73 ? -2.229 -1.771 -4.195 1 98.25 73 ILE A CA 1
ATOM 538 C C . ILE A 1 73 ? -2.434 -0.449 -4.93 1 98.25 73 ILE A C 1
ATOM 540 O O . ILE A 1 73 ? -2.102 0.618 -4.406 1 98.25 73 ILE A O 1
ATOM 544 N N . GLU A 1 74 ? -3.018 -0.493 -6.113 1 96.94 74 GLU A N 1
ATOM 545 C CA . GLU A 1 74 ? -3.238 0.71 -6.91 1 96.94 74 GLU A CA 1
ATOM 546 C C . GLU A 1 74 ? -4.238 1.644 -6.234 1 96.94 74 GLU A C 1
ATOM 548 O O . GLU A 1 74 ? -4.055 2.863 -6.238 1 96.94 74 GLU A O 1
ATOM 553 N N . ILE A 1 75 ? -5.211 1.099 -5.676 1 96.81 75 ILE A N 1
ATOM 554 C CA . ILE A 1 75 ? -6.18 1.913 -4.953 1 96.81 75 ILE A CA 1
ATOM 555 C C . ILE A 1 75 ? -5.508 2.564 -3.746 1 96.81 75 ILE A C 1
ATOM 557 O O . ILE A 1 75 ? -5.688 3.76 -3.498 1 96.81 75 ILE A O 1
ATOM 561 N N . ALA A 1 76 ? -4.738 1.734 -2.969 1 97.88 76 ALA A N 1
ATOM 562 C CA . ALA A 1 76 ? -3.998 2.301 -1.844 1 97.88 76 ALA A CA 1
ATOM 563 C C . ALA A 1 76 ? -3.09 3.438 -2.301 1 97.88 76 ALA A C 1
ATOM 565 O O . ALA A 1 76 ? -2.998 4.473 -1.639 1 97.88 76 ALA A O 1
ATOM 566 N N . GLN A 1 77 ? -2.438 3.279 -3.42 1 97.62 77 GLN A N 1
ATOM 567 C CA . GLN A 1 77 ? -1.536 4.285 -3.969 1 97.62 77 GLN A CA 1
ATOM 568 C C . GLN A 1 77 ? -2.285 5.574 -4.297 1 97.62 77 GLN A C 1
ATOM 570 O O . GLN A 1 77 ? -1.79 6.672 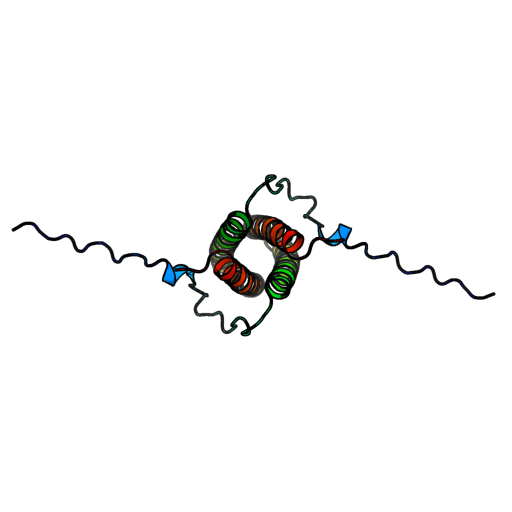-4.035 1 97.62 77 GLN A O 1
ATOM 575 N N . LEU A 1 78 ? -3.395 5.426 -4.891 1 96.31 78 LEU A N 1
ATOM 576 C CA . LEU A 1 78 ? -4.219 6.59 -5.203 1 96.31 78 LEU A CA 1
ATOM 577 C C . LEU A 1 78 ? -4.52 7.395 -3.943 1 96.31 78 LEU A C 1
ATOM 579 O O . LEU A 1 78 ? -4.418 8.625 -3.949 1 96.31 78 LEU A O 1
ATOM 583 N N . LEU A 1 79 ? -4.898 6.719 -2.912 1 97.44 79 LEU A N 1
ATOM 584 C CA . LEU A 1 79 ? -5.25 7.355 -1.646 1 97.44 79 LEU A CA 1
ATOM 585 C C . LEU A 1 79 ? -4.023 7.992 -1 1 97.44 79 LEU A C 1
ATOM 587 O O . LEU A 1 79 ? -4.102 9.109 -0.487 1 97.44 79 LEU A O 1
ATOM 591 N N . VAL A 1 80 ? -2.904 7.348 -1.012 1 97.94 80 VAL A N 1
ATOM 592 C CA . VAL A 1 80 ? -1.656 7.852 -0.447 1 97.94 80 VAL A CA 1
ATOM 593 C C . VAL A 1 80 ? -1.213 9.102 -1.205 1 97.94 80 VAL A C 1
ATOM 595 O O . VAL A 1 80 ? -0.821 10.094 -0.595 1 97.94 80 VAL A O 1
ATOM 598 N N . ASN A 1 81 ? -1.275 9 -2.512 1 96 81 ASN A N 1
ATOM 599 C CA . ASN A 1 81 ? -0.896 10.148 -3.324 1 96 81 ASN A CA 1
ATOM 600 C C . ASN A 1 81 ? -1.81 11.344 -3.066 1 96 81 ASN A C 1
ATOM 602 O O . ASN A 1 81 ? -1.361 12.492 -3.094 1 96 81 ASN A O 1
ATOM 606 N N . GLU A 1 82 ? -3.02 11.094 -2.885 1 95 82 GLU A N 1
ATOM 607 C CA . GLU A 1 82 ? -3.939 12.172 -2.539 1 95 82 GLU A CA 1
ATOM 608 C C . GLU A 1 82 ? -3.527 12.852 -1.237 1 95 82 GLU A C 1
ATOM 610 O O . GLU A 1 82 ? -3.518 14.078 -1.151 1 95 82 GLU A O 1
ATOM 615 N N . ALA A 1 83 ? -3.242 12.102 -0.267 1 96.44 83 ALA A N 1
ATOM 616 C CA . ALA A 1 83 ? -2.787 12.633 1.015 1 96.44 83 ALA A CA 1
ATOM 617 C C . ALA A 1 83 ? -1.478 13.398 0.855 1 96.44 83 ALA A C 1
ATOM 619 O O . ALA A 1 83 ? -1.285 14.453 1.474 1 96.44 83 ALA A O 1
ATOM 620 N N . LEU A 1 84 ? -0.558 12.828 0.09 1 96.38 84 LEU A N 1
ATOM 621 C CA . LEU A 1 84 ? 0.744 13.445 -0.139 1 96.38 84 LEU A CA 1
ATOM 622 C C . LEU A 1 84 ? 0.588 14.805 -0.804 1 96.38 84 LEU A C 1
ATOM 624 O O . LEU A 1 84 ? 1.258 15.766 -0.422 1 96.38 84 LEU A O 1
ATOM 628 N N . ASN A 1 85 ? -0.288 14.883 -1.775 1 93.81 85 ASN A N 1
ATOM 629 C CA . ASN A 1 85 ? -0.552 16.141 -2.482 1 93.81 85 ASN A CA 1
ATOM 630 C C . ASN A 1 85 ? -1.112 17.203 -1.546 1 93.81 85 ASN A C 1
ATOM 632 O O . ASN A 1 85 ? -0.873 18.391 -1.742 1 93.81 85 ASN A O 1
ATOM 636 N N . ARG A 1 86 ? -1.803 16.875 -0.548 1 91.5 86 ARG A N 1
ATOM 637 C CA . ARG A 1 86 ? -2.352 17.812 0.427 1 91.5 86 ARG A CA 1
ATOM 638 C C . ARG A 1 86 ? -1.274 18.281 1.397 1 91.5 86 ARG A C 1
ATOM 640 O O . ARG A 1 86 ? -1.339 19.406 1.908 1 91.5 86 ARG A O 1
ATOM 647 N N . GLU A 1 87 ? -0.47 17.375 1.72 1 90.31 87 GLU A N 1
ATOM 648 C CA . GLU A 1 87 ? 0.625 17.703 2.625 1 90.31 87 GLU A CA 1
ATOM 649 C C . GLU A 1 87 ? 1.628 18.641 1.957 1 90.31 87 GLU A C 1
ATOM 651 O O . GLU A 1 87 ? 2.23 19.484 2.619 1 90.31 87 GLU A O 1
ATOM 656 N N . CYS A 1 88 ? 1.951 18.359 0.785 1 85 88 CYS A N 1
ATOM 657 C CA . CYS A 1 88 ? 2.863 19.188 0.012 1 85 88 CYS A CA 1
ATOM 658 C C . CYS A 1 88 ? 2.26 19.547 -1.34 1 85 88 CYS A C 1
ATOM 660 O O . CYS A 1 88 ? 2.51 18.875 -2.338 1 85 88 CYS A O 1
ATOM 662 N N . PRO A 1 89 ? 1.302 20.594 -1.321 1 77.44 89 PRO A N 1
ATOM 663 C CA . PRO A 1 89 ? 0.616 20.969 -2.562 1 77.44 89 PRO A CA 1
ATOM 664 C C . PRO A 1 89 ? 1.581 21.406 -3.662 1 77.44 89 PRO A C 1
ATOM 666 O O . PRO A 1 89 ? 2.621 22 -3.375 1 77.44 89 PRO A O 1
ATOM 669 N N . VAL A 1 90 ? 1.608 20.594 -4.695 1 59.22 90 VAL A N 1
ATOM 670 C CA . VAL A 1 90 ? 2.398 21.016 -5.844 1 59.22 90 VAL A CA 1
ATOM 671 C C . VAL A 1 90 ? 2.061 22.469 -6.195 1 59.22 90 VAL A C 1
ATOM 673 O O . VAL A 1 90 ? 0.889 22.844 -6.227 1 59.22 90 VAL A O 1
ATOM 676 N N . ALA A 1 91 ? 2.984 23.375 -5.918 1 50.56 91 ALA A N 1
ATOM 677 C CA . ALA A 1 91 ? 2.824 24.797 -6.242 1 50.56 91 ALA A CA 1
ATOM 678 C C . ALA A 1 91 ? 2.086 24.984 -7.566 1 50.56 91 ALA A C 1
ATOM 680 O O . ALA A 1 91 ? 2.178 24.125 -8.453 1 50.56 91 ALA A O 1
ATOM 681 N N . MET B 1 1 ? 29.406 24.938 -33.844 1 35.62 1 MET B N 1
ATOM 682 C CA . MET B 1 1 ? 27.969 24.719 -33.781 1 35.62 1 MET B CA 1
ATOM 683 C C . MET B 1 1 ? 27.594 23.906 -32.562 1 35.62 1 MET B C 1
ATOM 685 O O . MET B 1 1 ? 28.078 22.781 -32.375 1 35.62 1 MET B O 1
ATOM 689 N N . LYS B 1 2 ? 27.406 24.641 -31.375 1 42.06 2 LYS B N 1
ATOM 690 C CA . LYS B 1 2 ? 27.062 24.062 -30.094 1 42.06 2 LYS B CA 1
ATOM 691 C C . LYS B 1 2 ? 25.812 23.188 -30.203 1 42.06 2 LYS B C 1
ATOM 693 O O . LYS B 1 2 ? 24.766 23.656 -30.656 1 42.06 2 LYS B O 1
ATOM 698 N N . LYS B 1 3 ? 25.953 21.922 -30.406 1 40.22 3 LYS B N 1
ATOM 699 C CA . LYS B 1 3 ? 24.891 20.922 -30.484 1 40.22 3 LYS B CA 1
ATOM 700 C C . LYS B 1 3 ? 23.938 21.047 -29.297 1 40.22 3 LYS B C 1
ATOM 702 O O . LYS B 1 3 ? 24.344 20.953 -28.141 1 40.22 3 LYS B O 1
ATOM 707 N N . VAL B 1 4 ? 22.859 21.969 -29.297 1 47.81 4 VAL B N 1
ATOM 708 C CA . VAL B 1 4 ? 21.812 22.078 -28.297 1 47.81 4 VAL B CA 1
ATOM 709 C C . VAL B 1 4 ? 21.281 20.672 -27.953 1 47.81 4 VAL B C 1
ATOM 711 O O . VAL B 1 4 ? 20.781 19.953 -28.828 1 47.81 4 VAL B O 1
ATOM 714 N N . THR B 1 5 ? 21.953 19.922 -27.156 1 45.75 5 THR B N 1
ATOM 715 C CA . THR B 1 5 ? 21.469 18.656 -26.625 1 45.75 5 THR B CA 1
ATOM 716 C C . THR B 1 5 ? 20.016 18.797 -26.141 1 45.75 5 THR B C 1
ATOM 718 O O . THR B 1 5 ? 19.672 19.766 -25.469 1 45.75 5 THR B O 1
ATOM 721 N N . PRO B 1 6 ? 19.062 18.328 -26.859 1 41.28 6 PRO B N 1
ATOM 722 C CA . PRO B 1 6 ? 17.656 18.359 -26.453 1 41.28 6 PRO B CA 1
ATOM 723 C C . PRO B 1 6 ? 17.484 18.047 -24.969 1 41.28 6 PRO B C 1
ATOM 725 O O . PRO B 1 6 ? 18.281 17.297 -24.391 1 41.28 6 PRO B O 1
ATOM 728 N N . ASN B 1 7 ? 17.281 19.125 -24.125 1 45.25 7 ASN B N 1
ATOM 729 C CA . ASN B 1 7 ? 16.953 18.906 -22.719 1 45.25 7 ASN B CA 1
ATOM 730 C C . ASN B 1 7 ? 16.078 17.672 -22.531 1 45.25 7 ASN B C 1
ATOM 732 O O . ASN B 1 7 ? 15.156 17.438 -23.312 1 45.25 7 ASN B O 1
ATOM 736 N N . PRO B 1 8 ? 16.516 16.578 -21.953 1 45.12 8 PRO B N 1
ATOM 737 C CA . PRO B 1 8 ? 15.648 15.422 -21.719 1 45.12 8 PRO B CA 1
ATOM 738 C C . PRO B 1 8 ? 14.227 15.82 -21.344 1 45.12 8 PRO B C 1
ATOM 740 O O . PRO B 1 8 ? 13.992 16.922 -20.828 1 45.12 8 PRO B O 1
ATOM 743 N N . PRO B 1 9 ? 13.164 15.344 -22.031 1 40.62 9 PRO B N 1
ATOM 744 C CA . PRO B 1 9 ? 11.805 15.711 -21.656 1 40.62 9 PRO B CA 1
ATOM 745 C C . PRO B 1 9 ? 11.648 15.906 -20.141 1 40.62 9 PRO B C 1
ATOM 747 O O . PRO B 1 9 ? 12.383 15.297 -19.359 1 40.62 9 PRO B O 1
ATOM 750 N N . SER B 1 10 ? 11.406 17.016 -19.625 1 38.34 10 SER B N 1
ATOM 751 C CA . SER B 1 10 ? 11.008 17.266 -18.25 1 38.34 10 SER B CA 1
ATOM 752 C C . SER B 1 10 ? 10.086 16.156 -17.734 1 38.34 10 SER B C 1
ATOM 754 O O . SER B 1 10 ? 9.062 15.867 -18.359 1 38.34 10 SER B O 1
ATOM 756 N N . PHE B 1 11 ? 10.602 15.078 -17.25 1 35.88 11 PHE B N 1
ATOM 757 C CA . PHE B 1 11 ? 9.742 14.211 -16.453 1 35.88 11 PHE B CA 1
ATOM 758 C C . PHE B 1 11 ? 8.711 15.031 -15.68 1 35.88 11 PHE B C 1
ATOM 760 O O . PHE B 1 11 ? 9.039 15.672 -14.68 1 35.88 11 PHE B O 1
ATOM 767 N N . HIS B 1 12 ? 7.91 15.836 -16.328 1 37.06 12 HIS B N 1
ATOM 768 C CA . HIS B 1 12 ? 6.816 16.453 -15.602 1 37.06 12 HIS B CA 1
ATOM 769 C C . HIS B 1 12 ? 6.207 15.484 -14.586 1 37.06 12 HIS B C 1
ATOM 771 O O . HIS B 1 12 ? 6.051 14.297 -14.875 1 37.06 12 HIS B O 1
ATOM 777 N N . SER B 1 13 ? 6.406 15.75 -13.312 1 38.31 13 SER B N 1
ATOM 778 C CA . SER B 1 13 ? 5.785 15.18 -12.117 1 38.31 13 SER B CA 1
ATOM 779 C C . SER B 1 13 ? 4.348 14.75 -12.398 1 38.31 13 SER B C 1
ATOM 781 O O . SER B 1 13 ? 3.691 14.164 -11.531 1 38.31 13 SER B O 1
ATOM 783 N N . ASP B 1 14 ? 3.76 15.406 -13.375 1 40.12 14 ASP B N 1
ATOM 784 C CA . ASP B 1 14 ? 2.383 15 -13.633 1 40.12 14 ASP B CA 1
ATOM 785 C C . ASP B 1 14 ? 2.293 13.492 -13.891 1 40.12 14 ASP B C 1
ATOM 787 O O . ASP B 1 14 ? 1.198 12.93 -13.938 1 40.12 14 ASP B O 1
ATOM 791 N N . ASP B 1 15 ? 3.322 12.922 -14.422 1 39.97 15 ASP B N 1
ATOM 792 C CA . ASP B 1 15 ? 3.305 11.508 -14.781 1 39.97 15 ASP B CA 1
ATOM 793 C C . ASP B 1 15 ? 3.26 10.625 -13.539 1 39.97 15 ASP B C 1
ATOM 795 O O . ASP B 1 15 ? 3.244 9.398 -13.641 1 39.97 15 ASP B O 1
ATOM 799 N N . LEU B 1 16 ? 3.695 11.141 -12.453 1 40.5 16 LEU B N 1
ATOM 800 C CA . LEU B 1 16 ? 3.637 10.297 -11.266 1 40.5 16 LEU B CA 1
ATOM 801 C C . LEU B 1 16 ? 2.199 9.898 -10.953 1 40.5 16 LEU B C 1
ATOM 803 O O . LEU B 1 16 ? 1.957 9.062 -10.07 1 40.5 16 LEU B O 1
ATOM 807 N N . SER B 1 17 ? 1.285 10.828 -11.336 1 44.97 17 SER B N 1
ATOM 808 C CA . SER B 1 17 ? -0.064 10.328 -11.094 1 44.97 17 SER B CA 1
ATOM 809 C C . SER B 1 17 ? -0.354 9.086 -11.93 1 44.97 17 SER B C 1
ATOM 811 O O . SER B 1 17 ? -1.213 9.109 -12.812 1 44.97 17 SER B O 1
ATOM 813 N N . GLN B 1 18 ? 0.74 8.508 -12.469 1 45 18 GLN B N 1
ATOM 814 C CA . GLN B 1 18 ? 0.469 7.426 -13.414 1 45 18 GLN B CA 1
ATOM 815 C C . GLN B 1 18 ? -0.5 6.406 -12.82 1 45 18 GLN B C 1
ATOM 817 O O . GLN B 1 18 ? -0.087 5.496 -12.102 1 45 18 GLN B O 1
ATOM 822 N N . THR B 1 19 ? -1.569 6.891 -12.32 1 50.09 19 THR B N 1
ATOM 823 C CA . THR B 1 19 ? -2.596 5.875 -12.102 1 50.09 19 THR B CA 1
ATOM 824 C C . THR B 1 19 ? -2.615 4.875 -13.25 1 50.09 19 THR B C 1
ATOM 826 O O . THR B 1 19 ? -2.324 5.227 -14.398 1 50.09 19 THR B O 1
ATOM 829 N N . SER B 1 20 ? -2.227 3.744 -12.977 1 56.59 20 SER B N 1
ATOM 830 C CA . SER B 1 20 ? -2.408 2.709 -13.984 1 56.59 20 SER B CA 1
ATOM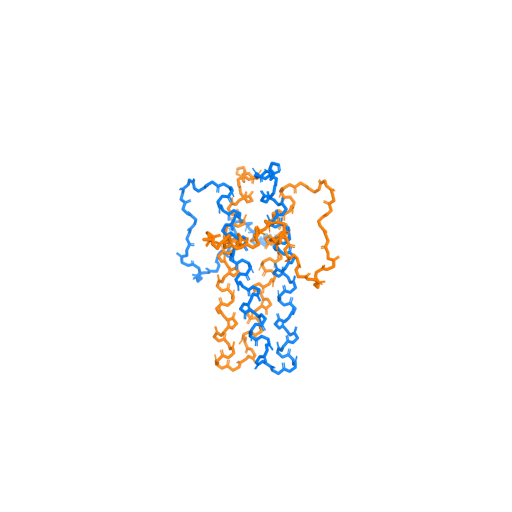 831 C C . SER B 1 20 ? -3.633 2.988 -14.852 1 56.59 20 SER B C 1
ATOM 833 O O . SER B 1 20 ? -4.695 3.338 -14.336 1 56.59 20 SER B O 1
ATOM 835 N N . PRO B 1 21 ? -3.387 3.184 -16.094 1 57.06 21 PRO B N 1
ATOM 836 C CA . PRO B 1 21 ? -4.531 3.383 -16.984 1 57.06 21 PRO B CA 1
ATOM 837 C C . PRO B 1 21 ? -5.703 2.459 -16.656 1 57.06 21 PRO B C 1
ATOM 839 O O . PRO B 1 21 ? -6.836 2.717 -17.078 1 57.06 21 PRO B O 1
ATOM 842 N N . ASN B 1 22 ? -5.391 1.487 -15.805 1 62.84 22 ASN B N 1
ATOM 843 C CA . ASN B 1 22 ? -6.449 0.535 -15.492 1 62.84 22 ASN B CA 1
ATOM 844 C C . ASN B 1 22 ? -7.203 0.929 -14.219 1 62.84 22 ASN B C 1
ATOM 846 O O . ASN B 1 22 ? -8.234 0.344 -13.898 1 62.84 22 ASN B O 1
ATOM 850 N N . LEU B 1 23 ? -6.684 1.808 -13.594 1 69.88 23 LEU B N 1
ATOM 851 C CA . LEU B 1 23 ? -7.41 2.225 -12.398 1 69.88 23 LEU B CA 1
ATOM 852 C C . LEU B 1 23 ? -8.555 3.166 -12.758 1 69.88 23 LEU B C 1
ATOM 854 O O . LEU B 1 23 ? -8.328 4.227 -13.344 1 69.88 23 LEU B O 1
ATOM 858 N N . ILE B 1 24 ? -9.812 2.684 -12.531 1 74.06 24 ILE B N 1
ATOM 859 C CA . ILE B 1 24 ? -10.992 3.443 -12.938 1 74.06 24 ILE B CA 1
ATOM 860 C C . ILE B 1 24 ? -11.516 4.254 -11.75 1 74.06 24 ILE B C 1
ATOM 862 O O . ILE B 1 24 ? -12.484 5.004 -11.883 1 74.06 24 ILE B O 1
ATOM 866 N N . PHE B 1 25 ? -10.773 4.125 -10.648 1 80.31 25 PHE B N 1
ATOM 867 C CA . PHE B 1 25 ? -11.273 4.77 -9.438 1 80.31 25 PHE B CA 1
ATOM 868 C C . PHE B 1 25 ? -10.586 6.113 -9.219 1 80.31 25 PHE B C 1
ATOM 870 O O . PHE B 1 25 ? -9.414 6.285 -9.57 1 80.31 25 PHE B O 1
ATOM 877 N N . THR B 1 26 ? -11.32 7.117 -8.688 1 87.69 26 THR B N 1
ATOM 878 C CA . THR B 1 26 ? -10.773 8.398 -8.242 1 87.69 26 THR B CA 1
ATOM 879 C C . THR B 1 26 ? -11.125 8.656 -6.781 1 87.69 26 THR B C 1
ATOM 881 O O . THR B 1 26 ? -12.047 8.039 -6.238 1 87.69 26 THR B O 1
ATOM 884 N N . VAL B 1 27 ? -10.297 9.547 -6.289 1 92.25 27 VAL B N 1
ATOM 885 C CA . VAL B 1 27 ? -10.594 9.922 -4.91 1 92.25 27 VAL B CA 1
ATOM 886 C C . VAL B 1 27 ? -11.734 10.938 -4.883 1 92.25 27 VAL B C 1
ATOM 888 O O . VAL B 1 27 ? -11.711 11.922 -5.625 1 92.25 27 VAL B O 1
ATOM 891 N N . ARG B 1 28 ? -12.734 10.633 -4.066 1 91.31 28 ARG B N 1
ATOM 892 C CA . ARG B 1 28 ? -13.852 11.555 -3.916 1 91.31 28 ARG B CA 1
ATOM 893 C C . ARG B 1 28 ? -13.367 12.938 -3.488 1 91.31 28 ARG B C 1
ATOM 895 O O . ARG B 1 28 ? -12.578 13.062 -2.555 1 91.31 28 ARG B O 1
ATOM 902 N N . PRO B 1 29 ? -13.969 13.953 -4.168 1 90.5 29 PRO B N 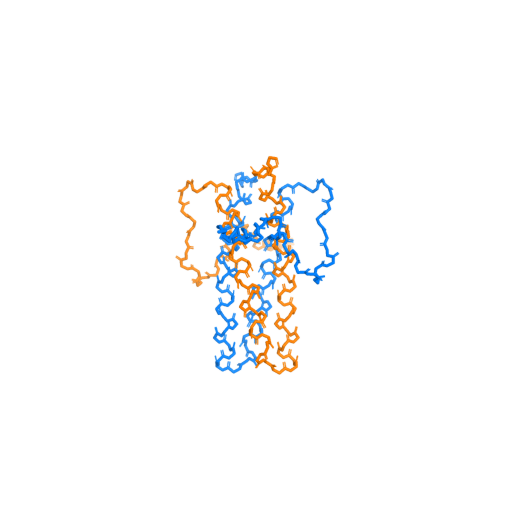1
ATOM 903 C CA . PRO B 1 29 ? -13.617 15.297 -3.725 1 90.5 29 PRO B CA 1
ATOM 904 C C . PRO B 1 29 ? -14.023 15.578 -2.279 1 90.5 29 PRO B C 1
ATOM 906 O O . PRO B 1 29 ? -15.086 15.133 -1.838 1 90.5 29 PRO B O 1
ATOM 909 N N . GLY B 1 30 ? -13.172 16.219 -1.489 1 91.44 30 GLY B N 1
ATOM 910 C CA . GLY B 1 30 ? -13.5 16.609 -0.125 1 91.44 30 GLY B CA 1
ATOM 911 C C . GLY B 1 30 ? -13.18 15.531 0.891 1 91.44 30 GLY B C 1
ATOM 912 O O . GLY B 1 30 ? -13.445 15.688 2.082 1 91.44 30 GLY B O 1
ATOM 913 N N . LEU B 1 31 ? -12.781 14.438 0.411 1 94.81 31 LEU B N 1
ATOM 914 C CA . LEU B 1 31 ? -12.359 13.398 1.344 1 94.81 31 LEU B CA 1
ATOM 915 C C . LEU B 1 31 ? -11.305 13.93 2.312 1 94.81 31 LEU B C 1
ATOM 917 O O . LEU B 1 31 ? -10.336 14.562 1.895 1 94.81 31 LEU B O 1
ATOM 921 N N . SER B 1 32 ? -11.539 13.711 3.594 1 95 32 SER B N 1
ATOM 922 C CA . SER B 1 32 ? -10.555 14.172 4.57 1 95 32 SER B CA 1
ATOM 923 C C . SER B 1 32 ? -9.266 13.359 4.48 1 95 32 SER B C 1
ATOM 925 O O . SER B 1 32 ? -9.273 12.219 4 1 95 32 SER B O 1
ATOM 927 N N . THR B 1 33 ? -8.188 13.836 4.906 1 95.44 33 THR B N 1
ATOM 928 C CA . THR B 1 33 ? -6.906 13.141 4.941 1 95.44 33 THR B CA 1
ATOM 929 C C . THR B 1 33 ? -6.992 11.898 5.816 1 95.44 33 THR B C 1
ATOM 931 O O . THR B 1 33 ? -6.465 10.836 5.461 1 95.44 33 THR B O 1
ATOM 934 N N . GLU B 1 34 ? -7.648 12.039 6.945 1 96.25 34 GLU B N 1
ATOM 935 C CA . GLU B 1 34 ? -7.84 10.898 7.84 1 96.25 34 GLU B CA 1
ATOM 936 C C . GLU B 1 34 ? -8.562 9.758 7.129 1 96.25 34 GLU B C 1
ATOM 938 O O . GLU B 1 34 ? -8.148 8.602 7.219 1 96.25 34 GLU B O 1
ATOM 943 N N . ALA B 1 35 ? -9.594 10.062 6.453 1 96.75 35 ALA B N 1
ATOM 944 C CA . ALA B 1 35 ? -10.359 9.047 5.727 1 96.75 35 ALA B CA 1
ATOM 945 C C . ALA B 1 35 ? -9.523 8.43 4.609 1 96.75 35 ALA B C 1
ATOM 947 O O . ALA B 1 35 ? -9.578 7.219 4.387 1 96.75 35 ALA B O 1
ATOM 948 N N . ALA B 1 36 ? -8.805 9.219 3.871 1 97.56 36 ALA B N 1
ATOM 949 C CA . ALA B 1 36 ? -7.945 8.719 2.803 1 97.56 36 ALA B CA 1
ATOM 950 C C . ALA B 1 36 ? -6.914 7.73 3.344 1 97.56 36 ALA B C 1
ATOM 952 O O . ALA B 1 36 ? -6.77 6.625 2.818 1 97.56 36 ALA B O 1
ATOM 953 N N . LEU B 1 37 ? -6.27 8.133 4.438 1 98.19 37 LEU B N 1
ATOM 954 C CA . LEU B 1 37 ? -5.211 7.305 5.004 1 98.19 37 LEU B CA 1
ATOM 955 C C . LEU B 1 37 ? -5.789 6.047 5.652 1 98.19 37 LEU B C 1
ATOM 957 O O . LEU B 1 37 ? -5.176 4.98 5.598 1 98.19 37 LEU B O 1
ATOM 961 N N . SER B 1 38 ? -6.914 6.145 6.332 1 97.69 38 SER B N 1
ATOM 962 C CA . SER B 1 38 ? -7.57 4.984 6.926 1 97.69 38 SER B CA 1
ATOM 963 C C . SER B 1 38 ? -7.969 3.971 5.859 1 97.69 38 SER B C 1
ATOM 965 O O . SER B 1 38 ? -7.75 2.77 6.027 1 97.69 38 SER B O 1
ATOM 967 N N . ASN B 1 39 ? -8.578 4.469 4.758 1 97.81 39 ASN B N 1
ATOM 968 C CA . ASN B 1 39 ? -8.945 3.58 3.66 1 97.81 39 ASN B CA 1
ATOM 969 C C . ASN B 1 39 ? -7.711 2.961 3.004 1 97.81 39 ASN B C 1
ATOM 971 O O . ASN B 1 39 ? -7.727 1.786 2.633 1 97.81 39 ASN B O 1
ATOM 975 N N . ALA B 1 40 ? -6.66 3.77 2.803 1 98.38 40 ALA B N 1
ATOM 976 C CA . ALA B 1 40 ? -5.414 3.221 2.275 1 98.38 40 ALA B CA 1
ATOM 977 C C . ALA B 1 40 ? -4.906 2.078 3.148 1 98.38 40 ALA B C 1
ATOM 979 O O . ALA B 1 40 ? -4.531 1.02 2.639 1 98.38 40 ALA B O 1
ATOM 980 N N . SER B 1 41 ? -4.844 2.25 4.461 1 98.25 41 SER B N 1
ATOM 981 C CA . SER B 1 41 ? -4.402 1.224 5.402 1 98.25 41 SER B CA 1
ATOM 982 C C . SER B 1 41 ? -5.234 -0.046 5.262 1 98.25 41 SER B C 1
ATOM 984 O O . SER B 1 41 ? -4.691 -1.153 5.258 1 98.25 41 SER B O 1
ATOM 986 N N . GLU B 1 42 ? -6.547 0.093 5.133 1 98.38 42 GLU B N 1
ATOM 987 C CA . GLU B 1 42 ? -7.438 -1.051 4.969 1 98.38 42 GLU B CA 1
ATOM 988 C C . GLU B 1 42 ? -7.156 -1.79 3.664 1 98.38 42 GLU B C 1
ATOM 990 O O . GLU B 1 42 ? -7.172 -3.021 3.627 1 98.38 42 GLU B O 1
ATOM 995 N N . MET B 1 43 ? -6.949 -1.041 2.564 1 97.81 43 MET B N 1
ATOM 996 C CA . MET B 1 43 ? -6.625 -1.655 1.28 1 97.81 43 MET B CA 1
ATOM 997 C C . MET B 1 43 ? -5.309 -2.422 1.363 1 97.81 43 MET B C 1
ATOM 999 O O . MET B 1 43 ? -5.184 -3.514 0.806 1 97.81 43 MET B O 1
ATOM 1003 N N . LEU B 1 44 ? -4.309 -1.865 2.059 1 98.5 44 LEU B N 1
ATOM 1004 C CA . LEU B 1 44 ? -3.008 -2.514 2.195 1 98.5 44 LEU B CA 1
ATOM 1005 C C . LEU B 1 44 ? -3.117 -3.775 3.043 1 98.5 44 LEU B C 1
ATOM 1007 O O . LEU B 1 44 ? -2.486 -4.789 2.738 1 98.5 44 LEU B O 1
ATOM 1011 N N . GLU B 1 45 ? -3.951 -3.746 4.105 1 98 45 GLU B N 1
ATOM 1012 C CA . GLU B 1 45 ? -4.215 -4.941 4.902 1 98 45 GLU B CA 1
ATOM 1013 C C . GLU B 1 45 ? -4.836 -6.043 4.055 1 98 45 GLU B C 1
ATOM 1015 O O . GLU B 1 45 ? -4.41 -7.199 4.117 1 98 45 GLU B O 1
ATOM 1020 N N . SER B 1 46 ? -5.824 -5.633 3.312 1 98.44 46 SER B N 1
ATOM 1021 C CA . SER B 1 46 ? -6.488 -6.59 2.436 1 98.44 46 SER B CA 1
ATOM 1022 C C . SER B 1 46 ? -5.52 -7.156 1.4 1 98.44 46 SER B C 1
ATOM 1024 O O . SER B 1 46 ? -5.504 -8.367 1.155 1 98.44 46 SER B O 1
ATOM 1026 N N . ALA B 1 47 ? -4.723 -6.293 0.751 1 98.19 47 ALA B N 1
ATOM 1027 C CA . ALA B 1 47 ? -3.74 -6.734 -0.236 1 98.19 47 ALA B CA 1
ATOM 1028 C C . ALA B 1 47 ? -2.77 -7.742 0.37 1 98.19 47 ALA B C 1
ATOM 1030 O O . ALA B 1 47 ? -2.428 -8.742 -0.266 1 98.19 47 ALA B O 1
ATOM 1031 N N . THR B 1 48 ? -2.312 -7.48 1.612 1 97.31 48 THR B N 1
ATOM 1032 C CA . THR B 1 48 ? -1.386 -8.367 2.312 1 97.31 48 THR B CA 1
ATOM 1033 C C . THR B 1 48 ? -2.004 -9.742 2.518 1 97.31 48 THR B C 1
ATOM 1035 O O . THR B 1 48 ? -1.387 -10.766 2.193 1 97.31 48 THR B O 1
ATOM 1038 N N . VAL B 1 49 ? -3.236 -9.766 3.029 1 97.44 49 VAL B N 1
ATOM 1039 C CA . VAL B 1 49 ? -3.93 -11.023 3.271 1 97.44 49 VAL B CA 1
ATOM 1040 C C . VAL B 1 49 ? -4.078 -11.789 1.96 1 97.44 49 VAL B C 1
ATOM 1042 O O . VAL B 1 49 ? -3.777 -12.984 1.895 1 97.44 49 VAL B O 1
ATOM 1045 N N . CYS B 1 50 ? -4.504 -11.156 0.895 1 97.75 50 CYS B N 1
ATOM 1046 C CA . CYS B 1 50 ? -4.719 -11.797 -0.4 1 97.75 50 CYS B CA 1
ATOM 1047 C C . CYS B 1 50 ? -3.408 -12.312 -0.979 1 97.75 50 CYS B C 1
ATOM 1049 O O . CYS B 1 50 ? -3.365 -13.398 -1.562 1 97.75 50 CYS B O 1
ATOM 1051 N N . ALA B 1 51 ? -2.338 -11.539 -0.873 1 97.69 51 ALA B N 1
ATOM 1052 C CA . ALA B 1 51 ? -1.048 -11.938 -1.431 1 97.69 51 ALA B CA 1
ATOM 1053 C C . ALA B 1 51 ? -0.483 -13.156 -0.7 1 97.69 51 ALA B C 1
ATOM 1055 O O . ALA B 1 51 ? 0.094 -14.047 -1.323 1 97.69 51 ALA B O 1
ATOM 1056 N N . TYR B 1 52 ? -0.619 -13.148 0.664 1 95.75 52 TYR B N 1
ATOM 1057 C CA . TYR B 1 52 ? -0.201 -14.328 1.41 1 95.75 52 TYR B CA 1
ATOM 1058 C C . TYR B 1 52 ? -0.963 -15.562 0.947 1 95.75 52 TYR B C 1
ATOM 1060 O O . TYR B 1 52 ? -0.378 -16.641 0.781 1 95.75 52 TYR B O 1
ATOM 1068 N N . ASP B 1 53 ? -2.258 -15.43 0.774 1 96.38 53 ASP B N 1
ATOM 1069 C CA . ASP B 1 53 ? -3.074 -16.531 0.275 1 96.38 53 ASP B CA 1
ATOM 1070 C C . ASP B 1 53 ? -2.582 -17 -1.093 1 96.38 53 ASP B C 1
ATOM 1072 O O . ASP B 1 53 ? -2.535 -18.203 -1.36 1 96.38 53 ASP B O 1
ATOM 1076 N N . CYS B 1 54 ? -2.271 -16.094 -2.002 1 95.75 54 CYS B N 1
ATOM 1077 C CA . CYS B 1 54 ? -1.714 -16.422 -3.307 1 95.75 54 CYS B CA 1
ATOM 1078 C C . CYS B 1 54 ? -0.42 -17.219 -3.158 1 95.75 54 CYS B C 1
ATOM 1080 O O . CYS B 1 54 ? -0.227 -18.234 -3.83 1 95.75 54 CYS B O 1
ATOM 1082 N N . ALA B 1 55 ? 0.456 -16.703 -2.318 1 95.62 55 ALA B N 1
ATOM 1083 C CA . ALA B 1 55 ? 1.773 -17.297 -2.127 1 95.62 55 ALA B CA 1
ATOM 1084 C C . ALA B 1 55 ? 1.653 -18.766 -1.701 1 95.62 55 ALA B C 1
ATOM 1086 O O . ALA B 1 55 ? 2.494 -19.594 -2.059 1 95.62 55 ALA B O 1
ATOM 1087 N N . GLU B 1 56 ? 0.57 -19.094 -0.94 1 94.94 56 GLU B N 1
ATOM 1088 C CA . GLU B 1 56 ? 0.37 -20.438 -0.423 1 94.94 56 GLU B CA 1
ATOM 1089 C C . GLU B 1 56 ? 0.104 -21.438 -1.552 1 94.94 56 GLU B C 1
ATOM 1091 O O . GLU B 1 56 ? 0.268 -22.641 -1.376 1 94.94 56 GLU B O 1
ATOM 1096 N N . HIS B 1 57 ? -0.262 -21.031 -2.768 1 92.69 57 HIS B N 1
ATOM 1097 C CA . HIS B 1 57 ? -0.667 -21.906 -3.859 1 92.69 57 HIS B CA 1
ATOM 1098 C C . HIS B 1 57 ? 0.348 -21.891 -4.996 1 92.69 57 HIS B C 1
ATOM 1100 O O . HIS B 1 57 ? 0.116 -22.469 -6.055 1 92.69 57 HIS B O 1
ATOM 1106 N N . LEU B 1 58 ? 1.394 -21.188 -4.859 1 92.62 58 LEU B N 1
ATOM 1107 C CA . LEU B 1 58 ? 2.418 -21.062 -5.891 1 92.62 58 LEU B CA 1
ATOM 1108 C C . LEU B 1 58 ? 3.582 -22.016 -5.617 1 92.62 58 LEU B C 1
ATOM 1110 O O . LEU B 1 58 ? 3.738 -22.5 -4.496 1 92.62 58 LEU B O 1
ATOM 1114 N N . ASP B 1 59 ? 4.355 -22.328 -6.699 1 90.62 59 ASP B N 1
ATOM 1115 C CA . ASP B 1 59 ? 5.578 -23.094 -6.488 1 90.62 59 ASP B CA 1
ATOM 1116 C C . ASP B 1 59 ? 6.629 -22.266 -5.754 1 90.62 59 ASP B C 1
ATOM 1118 O O . ASP B 1 59 ? 6.367 -21.125 -5.367 1 90.62 59 ASP B O 1
ATOM 1122 N N . GLY B 1 60 ? 7.742 -22.844 -5.484 1 91.94 60 GLY B N 1
ATOM 1123 C CA . GLY B 1 60 ? 8.766 -22.188 -4.684 1 91.94 60 GLY B CA 1
ATOM 1124 C C . GLY B 1 60 ? 9.188 -20.844 -5.242 1 91.94 60 GLY B C 1
ATOM 1125 O O . GLY B 1 60 ? 9.273 -19.859 -4.508 1 91.94 60 GLY B O 1
ATOM 1126 N N . SER B 1 61 ? 9.469 -20.797 -6.625 1 90.56 61 SER B N 1
ATOM 1127 C CA . SER B 1 61 ? 9.922 -19.562 -7.23 1 90.56 61 SER B CA 1
ATOM 1128 C C . SER B 1 61 ? 8.836 -18.484 -7.184 1 90.56 61 SER B C 1
ATOM 1130 O O . SER B 1 61 ? 9.094 -17.344 -6.789 1 90.56 61 SER B O 1
ATOM 1132 N N . GLY B 1 62 ? 7.637 -18.938 -7.59 1 91.56 62 GLY B N 1
ATOM 1133 C CA . GLY B 1 62 ? 6.52 -18 -7.555 1 91.56 62 GLY B CA 1
ATOM 1134 C C . GLY B 1 62 ? 6.188 -17.531 -6.156 1 91.56 62 GLY B C 1
ATOM 1135 O O . GLY B 1 62 ? 5.906 -16.344 -5.949 1 91.56 62 GLY B O 1
ATOM 1136 N N . ARG B 1 63 ? 6.254 -18.422 -5.207 1 94.44 63 ARG B N 1
ATOM 1137 C CA . ARG B 1 63 ? 5.988 -18.094 -3.812 1 94.44 63 ARG B CA 1
ATOM 1138 C C . ARG B 1 63 ? 6.965 -17.031 -3.309 1 94.44 63 ARG B C 1
ATOM 1140 O O . ARG B 1 63 ? 6.559 -16.062 -2.668 1 94.44 63 ARG B O 1
ATOM 1147 N N . LYS B 1 64 ? 8.273 -17.141 -3.59 1 94.94 64 LYS B N 1
ATOM 1148 C CA . LYS B 1 64 ? 9.305 -16.203 -3.164 1 94.94 64 LYS B CA 1
ATOM 1149 C C . LYS B 1 64 ? 9.07 -14.828 -3.781 1 94.94 64 LYS B C 1
ATOM 1151 O O . LYS B 1 64 ? 9.258 -13.805 -3.115 1 94.94 64 LYS B O 1
ATOM 1156 N N . GLN B 1 65 ? 8.648 -14.852 -5.07 1 95.5 65 GLN B N 1
ATOM 1157 C CA . GLN B 1 65 ? 8.414 -13.586 -5.762 1 95.5 65 GLN B CA 1
ATOM 1158 C C . GLN B 1 65 ? 7.234 -12.844 -5.145 1 95.5 65 GLN B C 1
ATOM 1160 O O . GLN B 1 65 ? 7.312 -11.633 -4.91 1 95.5 65 GLN B O 1
ATOM 1165 N N . VAL B 1 66 ? 6.184 -13.547 -4.863 1 96.94 66 VAL B N 1
ATOM 1166 C CA . VAL B 1 66 ? 5 -12.914 -4.285 1 96.94 66 VAL B CA 1
ATOM 1167 C C . VAL B 1 66 ? 5.312 -12.43 -2.871 1 96.94 66 VAL B C 1
ATOM 1169 O O . VAL B 1 66 ? 4.859 -11.359 -2.459 1 96.94 66 VAL B O 1
ATOM 1172 N N . LEU B 1 67 ? 6.152 -13.156 -2.127 1 96.25 67 LEU B N 1
ATOM 1173 C CA . LEU B 1 67 ? 6.508 -12.766 -0.769 1 96.25 67 LEU B CA 1
ATOM 1174 C C . LEU B 1 67 ? 7.387 -11.516 -0.778 1 96.25 67 LEU B C 1
ATOM 1176 O O . LEU B 1 67 ? 7.32 -10.703 0.144 1 96.25 67 LEU B O 1
ATOM 1180 N N . ALA B 1 68 ? 8.18 -11.312 -1.814 1 96.19 68 ALA B N 1
ATOM 1181 C CA . ALA B 1 68 ? 8.938 -10.07 -1.974 1 96.19 68 ALA B CA 1
ATOM 1182 C C . ALA B 1 68 ? 8.008 -8.875 -2.139 1 96.19 68 ALA B C 1
ATOM 1184 O O . ALA B 1 68 ? 8.273 -7.797 -1.603 1 96.19 68 ALA B O 1
ATOM 1185 N N . VAL B 1 69 ? 6.918 -9.047 -2.881 1 97.88 69 VAL B N 1
ATOM 1186 C CA . VAL B 1 69 ? 5.902 -8.016 -3.059 1 97.88 69 VAL B CA 1
ATOM 1187 C C . VAL B 1 69 ? 5.246 -7.695 -1.717 1 97.88 69 VAL B C 1
ATOM 1189 O O . VAL B 1 69 ? 5.062 -6.527 -1.37 1 97.88 69 VAL B O 1
ATOM 1192 N N . VAL B 1 70 ? 4.973 -8.727 -0.941 1 97.31 70 VAL B N 1
ATOM 1193 C CA . VAL B 1 70 ? 4.328 -8.555 0.357 1 97.31 70 VAL B CA 1
ATOM 1194 C C . VAL B 1 70 ? 5.199 -7.684 1.257 1 97.31 70 VAL B C 1
ATOM 1196 O O . VAL B 1 70 ? 4.691 -6.824 1.983 1 97.31 70 VAL B O 1
ATOM 1199 N N . GLN B 1 71 ? 6.457 -7.879 1.212 1 95.88 71 GLN B N 1
ATOM 1200 C CA . GLN B 1 71 ? 7.367 -7.09 2.033 1 95.88 71 GLN B CA 1
ATOM 1201 C C . GLN B 1 71 ? 7.254 -5.602 1.71 1 95.88 71 GLN B C 1
ATOM 1203 O O . GLN B 1 71 ? 7.238 -4.766 2.613 1 95.88 71 GLN B O 1
ATOM 1208 N N . MET B 1 72 ? 7.152 -5.277 0.477 1 97 72 MET B N 1
ATOM 1209 C CA . MET B 1 72 ? 7.012 -3.885 0.06 1 97 72 MET B CA 1
ATOM 1210 C C . MET B 1 72 ? 5.688 -3.303 0.537 1 97 72 MET B C 1
ATOM 1212 O O . MET B 1 72 ? 5.629 -2.152 0.974 1 97 72 MET B O 1
ATOM 1216 N N . ILE B 1 73 ? 4.621 -4.09 0.445 1 98.25 73 ILE B N 1
ATOM 1217 C CA . ILE B 1 73 ? 3.303 -3.666 0.905 1 98.25 73 ILE B CA 1
ATOM 1218 C C . ILE B 1 73 ? 3.342 -3.402 2.408 1 98.25 73 ILE B C 1
ATOM 1220 O O . ILE B 1 73 ? 2.795 -2.404 2.885 1 98.25 73 ILE B O 1
ATOM 1224 N N . GLU B 1 74 ? 4.02 -4.258 3.164 1 96.94 74 GLU B N 1
ATOM 1225 C CA . GLU B 1 74 ? 4.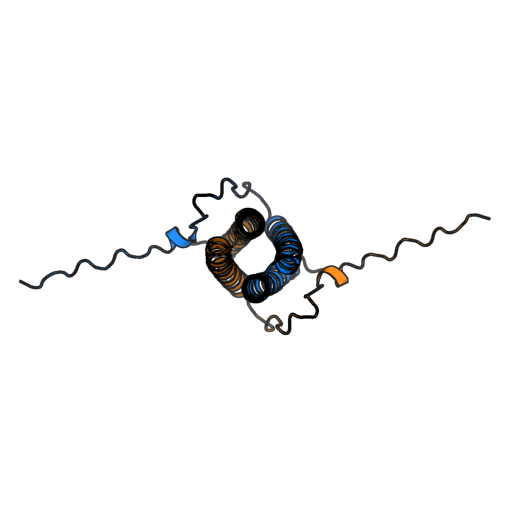102 -4.109 4.613 1 96.94 74 GLU B CA 1
ATOM 1226 C C . GLU B 1 74 ? 4.875 -2.852 4.996 1 96.94 74 GLU B C 1
ATOM 1228 O O . GLU B 1 74 ? 4.496 -2.145 5.934 1 96.94 74 GLU B O 1
ATOM 1233 N N . ILE B 1 75 ? 5.879 -2.584 4.297 1 96.75 75 ILE B N 1
ATOM 1234 C CA . ILE B 1 75 ? 6.637 -1.364 4.555 1 96.75 75 ILE B CA 1
ATOM 1235 C C . ILE B 1 75 ? 5.77 -0.145 4.254 1 96.75 75 ILE B C 1
ATOM 1237 O O . ILE B 1 75 ? 5.727 0.803 5.039 1 96.75 75 ILE B O 1
ATOM 1241 N N . ALA B 1 76 ? 5.078 -0.166 3.064 1 97.88 76 ALA B N 1
ATOM 1242 C CA . ALA B 1 76 ? 4.16 0.925 2.744 1 97.88 76 ALA B CA 1
ATOM 1243 C C . ALA B 1 76 ? 3.115 1.105 3.842 1 97.88 76 ALA B C 1
ATOM 1245 O O . ALA B 1 76 ? 2.797 2.234 4.223 1 97.88 76 ALA B O 1
ATOM 1246 N N . GLN B 1 77 ? 2.605 0.032 4.367 1 97.56 77 GLN B N 1
ATOM 1247 C CA . GLN B 1 77 ? 1.599 0.063 5.422 1 97.56 77 GLN B CA 1
ATOM 1248 C C . GLN B 1 77 ? 2.146 0.716 6.688 1 97.56 77 GLN B C 1
ATOM 1250 O O . GLN B 1 77 ? 1.456 1.506 7.332 1 97.56 77 GLN B O 1
ATOM 1255 N N . LEU B 1 78 ? 3.309 0.342 7.035 1 96.25 78 LEU B N 1
ATOM 1256 C CA . LEU B 1 78 ? 3.951 0.946 8.203 1 96.25 78 LEU B CA 1
ATOM 1257 C C . LEU B 1 78 ? 4.008 2.463 8.062 1 96.25 78 LEU B C 1
ATOM 1259 O O . LEU B 1 78 ? 3.701 3.189 9.008 1 96.25 78 LEU B O 1
ATOM 1263 N N . LEU B 1 79 ? 4.402 2.916 6.926 1 97.44 79 LEU B N 1
ATOM 1264 C CA . LEU B 1 79 ? 4.539 4.344 6.652 1 97.44 79 LEU B CA 1
ATOM 1265 C C . LEU B 1 79 ? 3.176 5.027 6.648 1 97.44 79 LEU B C 1
ATOM 1267 O O . LEU B 1 79 ? 3.021 6.117 7.203 1 97.44 79 LEU B O 1
ATOM 1271 N N . VAL B 1 80 ? 2.178 4.441 6.066 1 97.94 80 VAL B N 1
ATOM 1272 C CA . VAL B 1 80 ? 0.822 4.98 6.004 1 97.94 80 VAL B CA 1
ATOM 1273 C C . VAL B 1 80 ? 0.24 5.074 7.414 1 97.94 80 VAL B C 1
ATOM 1275 O O . VAL B 1 80 ? -0.361 6.09 7.777 1 97.94 80 VAL B O 1
ATOM 1278 N N . ASN B 1 81 ? 0.43 4.012 8.148 1 96 81 ASN B N 1
ATOM 1279 C CA . ASN B 1 81 ? -0.07 4.016 9.516 1 96 81 ASN B CA 1
ATOM 1280 C C . ASN B 1 81 ? 0.608 5.094 10.359 1 96 81 ASN B C 1
ATOM 1282 O O . ASN B 1 81 ? -0.022 5.691 11.234 1 96 81 ASN B O 1
ATOM 1286 N N . GLU B 1 82 ? 1.818 5.277 10.148 1 95 82 GLU B N 1
ATOM 1287 C CA . GLU B 1 82 ? 2.514 6.355 10.844 1 95 82 GLU B CA 1
ATOM 1288 C C . GLU B 1 82 ? 1.886 7.711 10.531 1 95 82 GLU B C 1
ATOM 1290 O O . GLU B 1 82 ? 1.662 8.523 11.438 1 95 82 GLU B O 1
ATOM 1295 N N . ALA B 1 83 ? 1.653 7.961 9.32 1 96.56 83 ALA B N 1
ATOM 1296 C CA . ALA B 1 83 ? 1.013 9.203 8.898 1 96.56 83 ALA B CA 1
ATOM 1297 C C . ALA B 1 83 ? -0.391 9.32 9.484 1 96.56 83 ALA B C 1
ATOM 1299 O O . ALA B 1 83 ? -0.806 10.406 9.898 1 96.56 83 ALA B O 1
ATOM 1300 N N . LEU B 1 84 ? -1.131 8.227 9.438 1 96.31 84 LEU B N 1
ATOM 1301 C CA . LEU B 1 84 ? -2.494 8.203 9.953 1 96.31 84 LEU B CA 1
ATOM 1302 C C . LEU B 1 84 ? -2.518 8.539 11.445 1 96.31 84 LEU B C 1
ATOM 1304 O O . LEU B 1 84 ? -3.369 9.305 11.898 1 96.31 84 LEU B O 1
ATOM 1308 N N . ASN B 1 85 ? -1.594 7.984 12.188 1 93.81 85 ASN B N 1
ATOM 1309 C CA . ASN B 1 85 ? -1.487 8.234 13.617 1 93.81 85 ASN B CA 1
ATOM 1310 C C . ASN B 1 85 ? -1.199 9.703 13.914 1 93.81 85 ASN B C 1
ATOM 1312 O O . ASN B 1 85 ? -1.617 10.227 14.945 1 93.81 85 ASN B O 1
ATOM 1316 N N . ARG B 1 86 ? -0.54 10.406 13.086 1 91.56 86 ARG B N 1
ATOM 1317 C CA . ARG B 1 86 ? -0.244 11.828 13.25 1 91.56 86 ARG B CA 1
ATOM 1318 C C . ARG B 1 86 ? -1.463 12.68 12.922 1 91.56 86 ARG B C 1
ATOM 1320 O O . ARG B 1 86 ? -1.631 13.773 13.477 1 91.56 86 ARG B O 1
ATOM 1327 N N . GLU B 1 87 ? -2.121 12.234 11.93 1 90.38 87 GLU B N 1
ATOM 1328 C CA . GLU B 1 87 ? -3.33 12.953 11.539 1 90.38 87 GLU B CA 1
ATOM 1329 C C . GLU B 1 87 ? -4.418 12.828 12.602 1 90.38 87 GLU B C 1
ATOM 1331 O O . GLU B 1 87 ? -5.207 13.75 12.797 1 90.38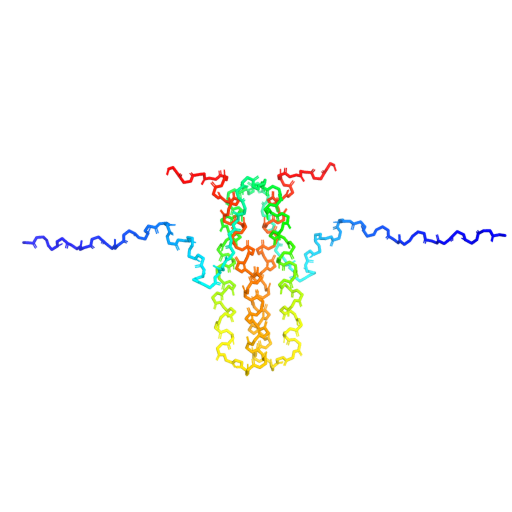 87 GLU B O 1
ATOM 1336 N N . CYS B 1 88 ? -4.586 11.695 13.086 1 85.19 88 CYS B N 1
ATOM 1337 C CA . CYS B 1 88 ? -5.559 11.445 14.148 1 85.19 88 CYS B CA 1
ATOM 1338 C C . CYS B 1 88 ? -4.91 10.719 15.312 1 85.19 88 CYS B C 1
ATOM 1340 O O . CYS B 1 88 ? -4.957 9.484 15.383 1 85.19 88 CYS B O 1
ATOM 1342 N N . PRO B 1 89 ? -4.148 11.539 16.203 1 77.44 89 PRO B N 1
ATOM 1343 C CA . PRO B 1 89 ? -3.432 10.914 17.312 1 77.44 89 PRO B CA 1
ATOM 1344 C C . PRO B 1 89 ? -4.359 10.156 18.266 1 77.44 89 PRO B C 1
ATOM 1346 O O . PRO B 1 89 ? -5.508 10.555 18.469 1 77.44 89 PRO B O 1
ATOM 1349 N N . VAL B 1 90 ? -4.137 8.844 18.281 1 59.69 90 VAL B N 1
ATOM 1350 C CA . VAL B 1 90 ? -4.883 8.07 19.266 1 59.69 90 VAL B CA 1
ATOM 1351 C C . VAL B 1 90 ? -4.797 8.75 20.641 1 59.69 90 VAL B C 1
ATOM 1353 O O . VAL B 1 90 ? -3.719 9.18 21.062 1 59.69 90 VAL B O 1
ATOM 1356 N N . ALA B 1 91 ? -5.891 9.344 21.078 1 51.12 91 ALA B N 1
ATOM 1357 C CA . ALA B 1 91 ? -5.969 9.992 22.375 1 51.12 91 ALA B CA 1
ATOM 1358 C C . ALA B 1 91 ? -5.148 9.234 23.422 1 51.12 91 ALA B C 1
ATOM 1360 O O . ALA B 1 91 ? -4.988 8.016 23.328 1 51.12 91 ALA B O 1
#

Radius of gyration: 19.57 Å; Cα contacts (8 Å, |Δi|>4): 186; chains: 2; bounding box: 54×48×72 Å

Secondary structure (DSSP, 8-state):
------------GGGGS---TT----PPTT--HHHHHHHHHHHHHHHHHHHHHHHTTS-HHHHHHHHHHHHHHHHHHHHHHHHHHHHS---/------------GGGG----TT----PPTT--HHHHHHHHHHHHHHHHHHHHHHHTTS-HHHHHHHHHHHHHHHHHHHHHHHHHHHHS---

Organism: NCBI:txid76758

Foldseek 3Di:
DPPPPPPPPPPPPVCVVVPPPPDPDDDDPPDDPLNVLVVLLVVLVVLLVVLQVVLVPDPPVVNVVSVVVSVVSVVVNVVSVVVNCVVPPPD/DPPPPPPPPPPPPVCVVVPPPPDPDDDDPPDDPLNVLVVLLVVLVVLLVVLQVVLVPDPPVVNVVSVVVSVVSVVVNVVSVVVNCVVPPPD

pLDDT: mean 81.16, std 22.7, range [32.78, 98.5]